Protein AF-A0A125RBA4-F1 (afdb_monomer_lite)

Secondary structure (DSSP, 8-state):
----------------TT---PBPPP-EEEE--B-TTPPEEEEEE--TT--SEEEEEETTEEEEEE-BTTEEEEEE--PPSEEEEEEEEE--BTTB--EEEEEEEEE--

Structure (mmCIF, N/CA/C/O backbone):
data_AF-A0A125RBA4-F1
#
_entry.id   AF-A0A125RBA4-F1
#
loop_
_atom_site.group_PDB
_atom_site.id
_atom_site.type_symbol
_atom_site.label_atom_id
_atom_site.label_alt_id
_atom_site.label_comp_id
_atom_site.label_asym_id
_atom_site.label_entity_id
_atom_site.label_seq_id
_atom_site.pdbx_PDB_ins_code
_atom_site.Cartn_x
_atom_site.Cartn_y
_atom_site.Cartn_z
_atom_site.occupancy
_atom_site.B_iso_or_equiv
_atom_site.auth_seq_id
_atom_site.auth_comp_id
_atom_site.auth_asym_id
_atom_site.auth_atom_id
_atom_site.pdbx_PDB_model_num
ATOM 1 N N . MET A 1 1 ? 14.627 -19.150 2.307 1.00 36.16 1 MET A N 1
ATOM 2 C CA . MET A 1 1 ? 14.327 -18.6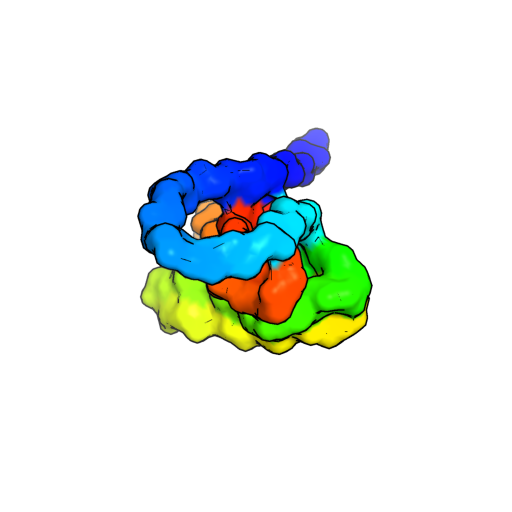32 3.660 1.00 36.16 1 MET A CA 1
ATOM 3 C C . MET A 1 1 ? 13.526 -17.347 3.479 1.00 36.16 1 MET A C 1
ATOM 5 O O . MET A 1 1 ? 14.128 -16.312 3.242 1.00 36.16 1 MET A O 1
ATOM 9 N N . SER A 1 2 ? 12.189 -17.419 3.446 1.00 31.20 2 SER A N 1
ATOM 10 C CA . SER A 1 2 ? 11.340 -16.231 3.241 1.00 31.20 2 SER A CA 1
ATOM 11 C C . SER A 1 2 ? 11.212 -15.489 4.569 1.00 31.20 2 SER A C 1
ATOM 13 O O . SER A 1 2 ? 10.484 -15.917 5.462 1.00 31.20 2 SER A O 1
ATOM 15 N N . SER A 1 3 ? 12.015 -14.441 4.743 1.00 30.73 3 SER A N 1
ATOM 16 C CA . SER A 1 3 ? 11.950 -13.579 5.920 1.00 30.73 3 SER A CA 1
ATOM 17 C C . SER A 1 3 ? 10.885 -12.516 5.663 1.00 30.73 3 SER A C 1
ATOM 19 O O . SER A 1 3 ? 11.168 -11.465 5.095 1.00 30.73 3 SER A O 1
ATOM 21 N N . THR A 1 4 ? 9.630 -12.805 6.014 1.00 37.97 4 THR A N 1
ATOM 22 C CA . THR A 1 4 ? 8.573 -11.787 6.017 1.00 37.97 4 THR A CA 1
ATOM 23 C C . THR A 1 4 ? 8.856 -10.820 7.164 1.00 37.97 4 THR A C 1
ATOM 25 O O . THR A 1 4 ? 8.523 -11.089 8.319 1.00 37.97 4 THR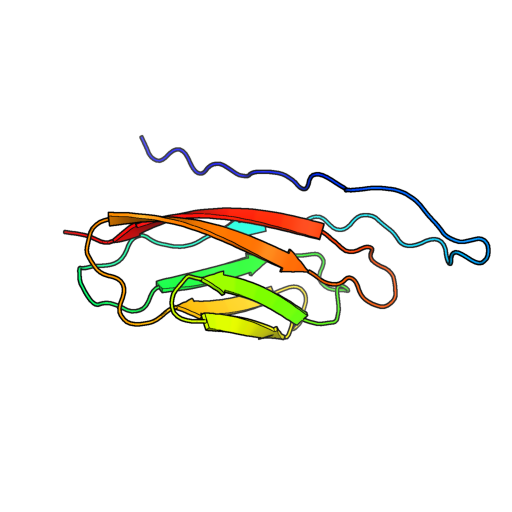 A O 1
ATOM 28 N N . ALA A 1 5 ? 9.506 -9.701 6.856 1.00 35.59 5 ALA A N 1
ATOM 29 C CA . ALA A 1 5 ? 9.715 -8.623 7.807 1.00 35.59 5 ALA A CA 1
ATOM 30 C C . ALA A 1 5 ? 8.362 -7.967 8.129 1.00 35.59 5 ALA A C 1
ATOM 32 O O . ALA A 1 5 ? 7.852 -7.142 7.380 1.00 35.59 5 ALA A O 1
ATOM 33 N N . VAL A 1 6 ? 7.752 -8.352 9.252 1.00 37.81 6 VAL A N 1
ATOM 34 C CA . VAL A 1 6 ? 6.606 -7.633 9.823 1.00 37.81 6 VAL A CA 1
ATOM 35 C C . VAL A 1 6 ? 7.163 -6.436 10.590 1.00 37.81 6 VAL A C 1
ATOM 37 O O . VAL A 1 6 ? 7.483 -6.540 11.774 1.00 37.81 6 VAL A O 1
ATOM 40 N N . MET A 1 7 ? 7.330 -5.296 9.917 1.00 41.41 7 MET A N 1
ATOM 41 C CA . MET A 1 7 ? 7.742 -4.062 10.585 1.00 41.41 7 MET A CA 1
ATOM 42 C C . MET A 1 7 ? 6.520 -3.438 11.282 1.00 41.41 7 MET A C 1
ATOM 44 O O . MET A 1 7 ? 5.620 -2.880 10.650 1.00 41.41 7 MET A O 1
ATOM 48 N N . ILE A 1 8 ? 6.455 -3.591 12.609 1.00 48.91 8 ILE A N 1
ATOM 49 C CA . ILE A 1 8 ? 5.352 -3.092 13.439 1.00 48.91 8 ILE A CA 1
ATOM 50 C C . ILE A 1 8 ? 5.557 -1.597 13.720 1.00 48.91 8 ILE A C 1
ATOM 52 O O . ILE A 1 8 ? 6.385 -1.231 14.546 1.00 48.91 8 ILE A O 1
ATOM 56 N N . CYS A 1 9 ? 4.742 -0.765 13.067 1.00 45.19 9 CYS A N 1
ATOM 57 C CA . CYS A 1 9 ? 4.307 0.591 13.439 1.00 45.19 9 CYS A CA 1
ATOM 58 C C . CYS A 1 9 ? 5.222 1.385 14.402 1.00 45.19 9 CYS A C 1
ATOM 60 O O . CYS A 1 9 ? 5.089 1.256 15.628 1.00 45.19 9 CYS A O 1
ATOM 62 N N . THR A 1 10 ? 6.027 2.311 13.873 1.00 43.06 10 THR A N 1
ATOM 63 C CA . THR A 1 10 ? 6.617 3.424 14.638 1.00 43.06 10 THR A CA 1
ATOM 64 C C . THR A 1 10 ? 5.708 4.660 14.570 1.00 43.06 10 THR A C 1
ATOM 66 O O . THR A 1 10 ? 5.127 4.984 13.539 1.00 43.06 10 THR A O 1
ATOM 69 N N . ASN A 1 11 ? 5.519 5.319 15.715 1.00 48.34 11 ASN A N 1
ATOM 70 C CA . ASN A 1 11 ? 4.644 6.480 15.901 1.00 48.34 11 ASN A CA 1
ATOM 71 C C . ASN A 1 11 ? 5.504 7.754 15.947 1.00 48.34 11 ASN A C 1
ATOM 73 O O . ASN A 1 11 ? 6.380 7.844 16.806 1.00 48.34 11 ASN A O 1
ATOM 77 N N . GLN A 1 12 ? 5.246 8.733 15.080 1.00 40.84 12 GLN A N 1
ATOM 78 C CA . GLN A 1 12 ? 5.819 10.082 15.183 1.00 40.84 12 GLN A CA 1
ATOM 79 C C . GLN A 1 12 ? 4.872 10.931 16.068 1.00 40.84 12 GLN A C 1
ATOM 81 O O . GLN A 1 12 ? 3.716 11.145 15.706 1.00 40.84 12 GLN A O 1
ATOM 86 N N . GLY A 1 13 ? 5.309 11.330 17.275 1.00 44.59 13 GLY A N 1
ATOM 87 C CA . GLY A 1 13 ? 4.541 12.177 18.224 1.00 44.59 13 GLY A CA 1
ATOM 88 C C . GLY A 1 13 ? 4.444 13.650 17.770 1.00 44.59 13 GLY A C 1
ATOM 89 O O . GLY A 1 13 ? 5.029 13.995 16.756 1.00 44.59 13 GLY A O 1
ATOM 90 N N . GLN A 1 14 ? 3.758 14.614 18.405 1.00 42.03 14 GLN A N 1
ATOM 91 C CA . GLN A 1 14 ? 3.044 14.788 19.684 1.00 42.03 14 GLN A CA 1
ATOM 92 C C . GLN A 1 14 ? 1.899 15.824 19.486 1.00 42.03 14 GLN A C 1
ATOM 94 O O . GLN A 1 14 ? 1.808 16.466 18.446 1.00 42.03 14 GLN A O 1
ATOM 99 N N . GLY A 1 15 ? 0.985 15.938 20.461 1.00 38.47 15 GLY A N 1
ATOM 100 C CA . GLY A 1 15 ? -0.380 16.457 20.285 1.00 38.47 15 GLY A CA 1
ATOM 101 C C . GLY A 1 15 ? -0.654 17.965 20.399 1.00 38.47 15 GLY A C 1
ATOM 102 O O . GLY A 1 15 ? 0.192 18.774 20.761 1.00 38.47 15 GLY A O 1
ATOM 103 N N . LEU A 1 16 ? -1.928 18.289 20.142 1.00 47.47 16 LEU A N 1
ATOM 104 C CA . LEU A 1 16 ? -2.585 19.580 20.374 1.00 47.47 16 LEU A CA 1
ATOM 105 C C . LEU A 1 16 ? -3.702 19.424 21.432 1.00 47.47 16 LEU A C 1
ATOM 107 O O . LEU A 1 16 ? -4.297 18.338 21.554 1.00 47.47 16 LEU A O 1
ATOM 111 N N . PRO A 1 17 ? -4.001 20.475 22.218 1.00 51.69 17 PRO A N 1
ATOM 112 C CA . PRO A 1 17 ? -4.702 20.352 23.492 1.00 51.69 17 PRO A CA 1
ATOM 113 C C . PRO A 1 17 ? -6.230 20.307 23.331 1.00 51.69 17 PRO A C 1
ATOM 115 O O . PRO A 1 17 ? -6.905 21.195 23.807 1.00 51.69 17 PRO A O 1
ATOM 118 N N . HIS A 1 18 ? -6.775 19.277 22.673 1.00 47.66 18 HIS A N 1
ATOM 119 C CA . HIS A 1 18 ? -8.185 18.829 22.788 1.00 47.66 18 HIS A CA 1
ATOM 120 C C . HIS A 1 18 ? -8.340 17.324 22.450 1.00 47.66 18 HIS A C 1
ATOM 122 O O . HIS A 1 18 ? -9.407 16.853 22.065 1.00 47.66 18 HIS A O 1
ATOM 128 N N . SER A 1 19 ? -7.250 16.552 22.523 1.00 54.41 19 SER A N 1
ATOM 129 C CA . SER A 1 19 ? -7.127 15.251 21.853 1.00 54.41 19 SER A CA 1
ATOM 130 C C . SER A 1 19 ? -8.092 14.182 22.388 1.00 54.41 19 SER A C 1
ATOM 132 O O . SER A 1 19 ? -7.908 13.643 23.479 1.00 54.41 19 SER A O 1
ATOM 134 N N . VAL A 1 20 ? -9.075 13.804 21.569 1.00 59.22 20 VAL A N 1
ATOM 135 C CA . VAL A 1 20 ? -9.843 12.558 21.718 1.00 59.22 20 VAL A CA 1
ATOM 136 C C . VAL A 1 20 ? -8.861 11.394 21.912 1.00 59.22 20 VAL A C 1
ATOM 138 O O . VAL A 1 20 ? -7.898 11.255 21.151 1.00 59.22 20 VAL A O 1
ATOM 141 N N . LYS A 1 21 ? -9.075 10.550 22.933 1.00 69.69 21 LYS A N 1
ATOM 142 C CA . LYS A 1 21 ? -8.256 9.350 23.164 1.00 69.69 21 LYS A CA 1
ATOM 143 C C . LYS A 1 21 ? -8.457 8.372 22.003 1.00 69.69 21 LYS A C 1
ATOM 145 O O . LYS A 1 21 ? -9.420 7.615 21.989 1.00 69.69 21 LYS A O 1
ATOM 150 N N . LYS A 1 22 ? -7.548 8.403 21.029 1.00 73.75 22 LYS A N 1
ATOM 151 C CA . LYS A 1 22 ? -7.480 7.426 19.937 1.00 73.75 22 LYS A CA 1
ATOM 152 C C . LYS A 1 22 ? -6.546 6.271 20.298 1.00 73.75 22 LYS A C 1
ATOM 154 O O . LYS A 1 22 ? -5.488 6.487 20.895 1.00 73.75 22 LYS A O 1
ATOM 159 N N . TYR A 1 23 ? -6.928 5.062 19.913 1.00 80.38 23 TYR A N 1
ATOM 160 C CA . TYR A 1 23 ? -6.188 3.827 20.136 1.00 80.38 23 TYR A CA 1
ATOM 161 C C . TYR A 1 23 ? -5.078 3.638 19.096 1.00 80.38 23 TYR A C 1
ATOM 163 O O . TYR A 1 23 ? -5.141 4.164 17.981 1.00 80.38 23 TYR A O 1
ATOM 171 N N . LYS A 1 24 ? -4.048 2.869 19.466 1.00 77.00 24 LYS A N 1
ATOM 172 C CA . LYS A 1 24 ? -3.073 2.343 18.506 1.00 77.00 24 LYS A CA 1
ATOM 173 C C . LYS A 1 24 ? -3.748 1.217 17.724 1.00 77.00 24 LYS A C 1
ATOM 175 O O . LYS A 1 24 ? -4.349 0.339 18.336 1.00 77.00 24 LYS A O 1
ATOM 180 N N . VAL A 1 25 ? -3.633 1.242 16.403 1.00 82.44 25 VAL A N 1
ATOM 181 C CA . VAL A 1 25 ? -4.056 0.133 15.543 1.00 82.44 25 VAL A CA 1
ATOM 182 C C . VAL A 1 25 ? -2.852 -0.750 15.220 1.00 82.44 25 VAL A C 1
ATOM 184 O O . VAL A 1 25 ? -1.724 -0.260 15.126 1.00 82.44 25 VAL A O 1
ATOM 187 N N . ALA A 1 26 ? -3.078 -2.055 15.101 1.00 83.12 26 ALA A N 1
ATOM 188 C CA . ALA A 1 26 ? -2.103 -2.957 14.507 1.00 83.12 26 ALA A CA 1
ATOM 189 C C . ALA A 1 26 ? -2.350 -2.979 12.999 1.00 83.12 26 ALA A C 1
ATOM 191 O O . ALA A 1 26 ? -3.456 -3.285 12.563 1.00 83.12 26 ALA A O 1
ATOM 192 N N . MET A 1 27 ? -1.331 -2.630 12.224 1.00 85.00 27 MET A N 1
ATOM 193 C CA . MET A 1 27 ? -1.359 -2.658 10.768 1.00 85.00 27 MET A CA 1
ATOM 194 C C . MET A 1 27 ? -0.306 -3.646 10.287 1.00 85.00 27 MET A C 1
ATOM 196 O O . MET 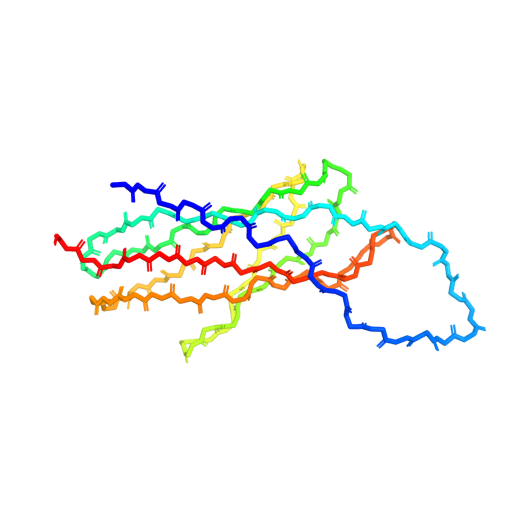A 1 27 ? 0.836 -3.605 10.750 1.00 85.00 27 MET A O 1
ATOM 200 N N . LYS A 1 28 ? -0.697 -4.533 9.375 1.00 88.81 28 LYS A N 1
ATOM 201 C CA . LYS A 1 28 ? 0.195 -5.487 8.725 1.00 88.81 28 LYS A CA 1
ATOM 202 C C . LYS A 1 28 ? 0.037 -5.358 7.219 1.00 88.81 28 LYS A C 1
ATOM 204 O O . LYS A 1 28 ? -1.011 -5.711 6.688 1.00 88.81 28 LYS A O 1
ATOM 209 N N . ALA A 1 29 ? 1.079 -4.890 6.548 1.00 88.81 29 ALA A N 1
ATOM 210 C CA . ALA A 1 29 ? 1.157 -4.907 5.097 1.00 88.81 29 ALA A CA 1
ATOM 211 C C . ALA A 1 29 ? 1.915 -6.151 4.614 1.00 88.81 29 ALA A C 1
ATOM 213 O O . ALA A 1 29 ? 2.903 -6.572 5.217 1.00 88.81 29 ALA A O 1
ATOM 214 N N . THR A 1 30 ? 1.430 -6.757 3.538 1.00 89.12 30 THR A N 1
ATOM 215 C CA . THR A 1 30 ? 2.031 -7.922 2.885 1.00 89.12 30 THR A CA 1
ATOM 216 C C . THR A 1 30 ? 1.865 -7.795 1.383 1.00 89.12 30 THR A C 1
ATOM 218 O O . THR A 1 30 ? 0.803 -7.389 0.925 1.00 89.12 30 THR A O 1
ATOM 221 N N . ALA A 1 31 ? 2.880 -8.183 0.629 1.00 90.00 31 ALA A N 1
ATOM 222 C CA . ALA A 1 31 ? 2.827 -8.269 -0.822 1.00 90.00 31 ALA A CA 1
ATOM 223 C C . ALA A 1 31 ? 3.481 -9.580 -1.257 1.00 90.00 31 ALA A C 1
ATOM 225 O O . ALA A 1 31 ? 4.388 -10.076 -0.580 1.00 90.00 31 ALA A O 1
ATOM 226 N N . ALA A 1 32 ? 2.990 -10.149 -2.352 1.00 87.81 32 ALA A N 1
ATOM 227 C CA . ALA A 1 32 ? 3.632 -11.284 -2.998 1.00 87.81 32 ALA A CA 1
ATOM 228 C C . ALA A 1 32 ? 4.709 -10.789 -3.970 1.00 87.81 32 ALA A C 1
ATOM 230 O O . ALA A 1 32 ? 4.609 -9.683 -4.500 1.00 87.81 32 ALA A O 1
ATOM 231 N N . SER A 1 33 ? 5.727 -11.616 -4.200 1.00 85.62 33 SER A N 1
ATOM 232 C CA . SER A 1 33 ? 6.617 -11.444 -5.346 1.00 85.62 33 SER A CA 1
ATOM 233 C C . SER A 1 33 ? 5.867 -11.792 -6.628 1.00 85.62 33 SER A C 1
ATOM 235 O O . SER A 1 33 ? 5.118 -12.773 -6.641 1.00 85.62 33 SER A O 1
ATOM 237 N N . VAL A 1 34 ? 6.079 -11.009 -7.678 1.00 87.94 34 VAL A N 1
ATOM 238 C CA . VAL A 1 34 ? 5.425 -11.178 -8.984 1.00 87.94 34 VAL A CA 1
ATOM 239 C C . VAL A 1 34 ? 6.467 -11.200 -10.098 1.00 87.94 34 VAL A C 1
ATOM 241 O O . VAL A 1 34 ? 7.609 -10.781 -9.878 1.00 87.94 34 VAL A O 1
ATOM 244 N N . GLY A 1 35 ? 6.073 -11.683 -11.276 1.00 87.19 35 GLY A N 1
ATOM 245 C CA . GLY A 1 35 ? 6.941 -11.688 -12.451 1.00 87.19 35 GLY A CA 1
ATOM 246 C C . GLY A 1 35 ? 7.215 -10.280 -12.986 1.00 87.19 35 GLY A C 1
ATOM 247 O O . GLY A 1 35 ? 6.513 -9.317 -12.666 1.00 87.19 35 GLY A O 1
ATOM 248 N N . SER A 1 36 ? 8.244 -10.161 -13.824 1.00 85.88 36 SER A N 1
ATOM 249 C CA . SER A 1 36 ? 8.605 -8.894 -14.470 1.00 85.88 36 SER A CA 1
ATOM 250 C C . SER A 1 36 ? 7.407 -8.273 -15.213 1.00 85.88 36 SER A C 1
ATOM 252 O O . SER A 1 36 ? 6.762 -8.922 -16.038 1.00 85.88 36 SER A O 1
ATOM 254 N N . GLY A 1 37 ? 7.081 -7.011 -14.917 1.00 84.75 37 GLY A N 1
ATOM 255 C CA . GLY A 1 37 ? 5.969 -6.302 -15.561 1.00 84.75 37 GLY A CA 1
ATOM 256 C C . GLY A 1 37 ? 4.564 -6.682 -15.078 1.00 84.75 37 GLY A C 1
ATOM 257 O O . GLY A 1 37 ? 3.593 -6.162 -15.631 1.00 84.75 37 GLY A O 1
ATOM 258 N N . GLU A 1 38 ? 4.433 -7.539 -14.063 1.00 88.12 38 GLU A N 1
ATOM 259 C CA . GLU A 1 38 ? 3.145 -7.830 -13.430 1.00 88.12 38 GLU A CA 1
ATOM 260 C C . GLU A 1 38 ? 2.755 -6.779 -12.378 1.00 88.12 38 GLU A C 1
ATOM 262 O O . GLU A 1 38 ? 3.582 -6.046 -11.825 1.00 88.12 38 GLU A O 1
ATOM 267 N N . ASP A 1 39 ? 1.456 -6.717 -12.087 1.00 89.94 39 ASP A N 1
ATOM 268 C CA . ASP A 1 39 ? 0.909 -5.829 -11.070 1.00 89.94 39 ASP A CA 1
ATOM 269 C C . ASP A 1 39 ? 1.073 -6.439 -9.673 1.00 89.94 39 ASP A C 1
ATOM 271 O O . ASP A 1 39 ? 0.682 -7.580 -9.415 1.00 89.94 39 ASP A O 1
ATOM 275 N N . VAL A 1 40 ? 1.582 -5.651 -8.726 1.00 90.25 40 VAL A N 1
ATOM 276 C CA . VAL A 1 40 ? 1.748 -6.101 -7.340 1.00 90.25 40 VAL A CA 1
ATOM 277 C C . VAL A 1 40 ? 0.541 -5.719 -6.502 1.00 90.25 40 VAL A C 1
ATOM 279 O O . VAL A 1 40 ? 0.246 -4.540 -6.300 1.00 90.25 40 VAL A O 1
ATOM 282 N N . GLY A 1 41 ? -0.123 -6.730 -5.945 1.00 91.12 41 GLY A N 1
ATOM 283 C CA . GLY A 1 41 ? -1.153 -6.560 -4.926 1.00 91.12 41 GLY A CA 1
ATOM 284 C C . GLY A 1 41 ? -0.553 -6.452 -3.523 1.00 91.12 41 GLY A C 1
ATOM 285 O O . GLY A 1 41 ? -0.097 -7.444 -2.951 1.00 91.12 41 GLY A O 1
ATOM 286 N N . VAL A 1 42 ? -0.601 -5.259 -2.932 1.00 91.94 42 VAL A N 1
ATOM 287 C CA . VAL A 1 42 ? -0.284 -5.028 -1.521 1.00 91.94 42 VAL A CA 1
ATOM 288 C C . VAL A 1 42 ? -1.554 -5.195 -0.694 1.00 91.94 42 VAL A C 1
ATOM 290 O O . VAL A 1 42 ? -2.480 -4.388 -0.757 1.00 91.94 42 VAL A O 1
ATOM 293 N N . ASN A 1 43 ? -1.588 -6.246 0.115 1.00 93.12 43 ASN A N 1
ATOM 294 C CA . ASN A 1 43 ? -2.667 -6.527 1.047 1.00 93.12 43 ASN A CA 1
ATOM 295 C C . ASN A 1 43 ? -2.334 -5.982 2.438 1.00 93.12 43 ASN A C 1
ATOM 297 O O . ASN A 1 43 ? -1.301 -6.316 3.025 1.00 93.12 43 ASN A O 1
ATOM 301 N N . VAL A 1 44 ? -3.235 -5.173 2.980 1.00 92.06 44 VAL A N 1
ATOM 302 C CA . VAL A 1 44 ? -3.098 -4.513 4.272 1.00 92.06 44 VAL A CA 1
ATOM 303 C C . VAL A 1 44 ? -4.202 -5.009 5.192 1.00 92.06 44 VAL A C 1
ATOM 305 O O . VAL A 1 44 ? -5.383 -4.851 4.900 1.00 92.06 44 VAL A O 1
ATOM 308 N N . VAL A 1 45 ? -3.813 -5.595 6.320 1.00 91.56 45 VAL A N 1
ATOM 309 C CA . VAL A 1 45 ? -4.732 -6.115 7.337 1.00 91.56 45 VAL A CA 1
ATOM 310 C C . VAL A 1 45 ? -4.596 -5.299 8.614 1.00 91.56 45 VAL A C 1
ATOM 312 O O . VAL A 1 45 ? -3.493 -5.055 9.112 1.00 91.56 45 VAL A O 1
ATOM 315 N N . MET A 1 46 ? -5.738 -4.882 9.143 1.00 88.38 46 MET A N 1
ATOM 316 C CA . MET A 1 46 ? -5.906 -4.054 10.330 1.00 88.38 46 MET A CA 1
ATOM 317 C C . MET A 1 46 ? -7.036 -4.616 11.205 1.00 88.38 46 MET A C 1
ATOM 319 O O . MET A 1 46 ? -7.625 -5.658 10.914 1.00 88.38 46 MET A O 1
ATOM 323 N N . SER A 1 47 ? -7.350 -3.937 12.310 1.00 87.56 47 SER A N 1
ATOM 324 C CA . SER A 1 47 ? -8.542 -4.258 13.102 1.00 87.56 47 SER A CA 1
ATOM 325 C C . SER A 1 47 ? -9.816 -4.092 12.264 1.00 87.56 47 SER A C 1
ATOM 327 O O . SER A 1 47 ? -9.950 -3.105 11.548 1.00 87.56 47 SER A O 1
ATOM 329 N N . LYS A 1 48 ? -10.791 -4.999 12.413 1.00 86.94 48 LYS A N 1
ATOM 330 C CA . LYS A 1 48 ? -12.064 -4.984 11.657 1.00 86.94 48 LYS A CA 1
ATOM 331 C C . LYS A 1 48 ? -12.889 -3.700 11.793 1.00 86.94 48 LYS A C 1
ATOM 333 O O . LYS A 1 48 ? -13.749 -3.420 10.975 1.00 86.94 48 LYS A O 1
ATOM 338 N N . ASP A 1 49 ? -12.688 -2.963 12.881 1.00 86.06 49 ASP A N 1
ATOM 339 C CA . ASP A 1 49 ? -13.364 -1.701 13.177 1.00 86.06 49 ASP A CA 1
ATOM 340 C C . ASP A 1 49 ? -12.529 -0.473 12.778 1.00 86.06 49 ASP A C 1
ATOM 342 O O . ASP A 1 49 ? -12.909 0.658 13.088 1.00 86.06 49 ASP A O 1
ATOM 346 N N . ALA A 1 50 ? -11.379 -0.681 12.127 1.00 85.88 50 ALA A N 1
ATOM 347 C CA . ALA A 1 50 ? -10.621 0.389 11.504 1.00 85.88 50 ALA A CA 1
ATOM 348 C C . ALA A 1 50 ? -11.363 0.878 10.257 1.00 85.88 50 ALA A C 1
ATOM 350 O O . ALA A 1 50 ? -11.784 0.095 9.413 1.00 85.88 50 ALA A O 1
ATOM 351 N N . THR A 1 51 ? -11.504 2.194 10.156 1.00 88.06 51 THR A N 1
ATOM 352 C CA . THR A 1 51 ? -12.163 2.882 9.042 1.00 88.06 51 THR A CA 1
ATOM 353 C C . THR A 1 51 ? -11.213 3.904 8.437 1.00 88.06 51 THR A C 1
ATOM 355 O O . THR A 1 51 ? -10.334 4.420 9.136 1.00 88.06 51 THR A O 1
ATOM 358 N N . GLY A 1 52 ? -11.448 4.286 7.187 1.00 89.00 52 GLY A N 1
ATOM 359 C CA . GLY A 1 52 ? -10.663 5.291 6.476 1.00 89.00 52 GLY A CA 1
ATOM 360 C C . GLY A 1 52 ? -9.908 4.670 5.312 1.00 89.00 52 GLY A C 1
ATOM 361 O O . GLY A 1 52 ? -10.342 3.667 4.753 1.00 89.00 52 GLY A O 1
ATOM 362 N N . ASN A 1 53 ? -8.782 5.272 4.949 1.00 91.06 53 ASN A N 1
ATOM 363 C CA . ASN A 1 53 ? -7.989 4.866 3.800 1.00 91.06 53 ASN A CA 1
ATOM 364 C C . ASN A 1 53 ? -6.531 4.616 4.179 1.00 91.06 53 ASN A C 1
ATOM 366 O O . ASN A 1 53 ? -5.985 5.210 5.112 1.00 91.06 53 ASN A O 1
ATOM 370 N N . VAL A 1 54 ? -5.913 3.714 3.430 1.00 92.31 54 VAL A N 1
ATOM 371 C CA . VAL A 1 54 ? -4.467 3.518 3.411 1.00 92.31 54 VAL A CA 1
ATOM 372 C C . VAL A 1 54 ? -3.920 4.002 2.081 1.00 92.31 54 VAL A C 1
ATOM 374 O O . VAL A 1 54 ? -4.603 3.938 1.059 1.00 92.31 54 VAL A O 1
ATOM 377 N N . SER A 1 55 ? -2.691 4.493 2.092 1.00 93.06 55 SER A N 1
ATOM 378 C CA . SER A 1 55 ? -2.020 5.003 0.905 1.00 93.06 55 SER A CA 1
ATOM 379 C C . SER A 1 55 ? -0.572 4.552 0.852 1.00 93.06 55 SER A C 1
ATOM 381 O O . SER A 1 55 ? 0.105 4.517 1.877 1.00 93.06 55 SER A O 1
ATOM 383 N N . ILE A 1 56 ? -0.092 4.268 -0.349 1.00 91.75 56 ILE A N 1
ATOM 384 C CA . ILE A 1 56 ? 1.304 3.990 -0.657 1.00 91.75 56 ILE A CA 1
ATOM 385 C C . ILE A 1 56 ? 1.794 5.087 -1.588 1.00 91.75 56 ILE A C 1
ATOM 387 O O . ILE A 1 56 ? 1.160 5.373 -2.604 1.00 91.75 56 ILE A O 1
ATOM 391 N N . THR A 1 57 ? 2.927 5.687 -1.244 1.00 88.31 57 THR A N 1
ATOM 392 C CA . THR A 1 57 ? 3.628 6.618 -2.127 1.00 88.31 57 THR A CA 1
ATOM 393 C C . THR A 1 57 ? 4.747 5.859 -2.821 1.00 88.31 57 THR A C 1
ATOM 395 O O . THR A 1 57 ? 5.682 5.405 -2.164 1.00 88.31 57 THR A O 1
ATOM 398 N N . ALA A 1 58 ? 4.637 5.720 -4.136 1.00 85.69 58 ALA A N 1
ATOM 399 C CA . ALA A 1 58 ? 5.671 5.183 -5.006 1.00 85.69 58 ALA A CA 1
ATOM 400 C C . ALA A 1 58 ? 6.186 6.281 -5.948 1.00 85.69 58 ALA A C 1
ATOM 402 O O . ALA A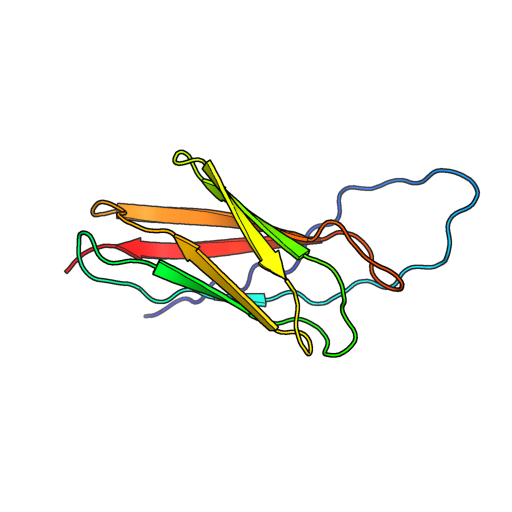 1 58 ? 5.546 7.322 -6.104 1.00 85.69 58 ALA A O 1
ATOM 403 N N . ASP A 1 59 ? 7.308 6.040 -6.627 1.00 81.19 59 ASP A N 1
ATOM 404 C CA . ASP A 1 59 ? 7.826 6.965 -7.646 1.00 81.19 59 ASP A CA 1
ATOM 405 C C . ASP A 1 59 ? 6.828 7.200 -8.794 1.00 81.19 59 ASP A C 1
ATOM 407 O O . ASP A 1 59 ? 6.785 8.284 -9.373 1.00 81.19 59 ASP A O 1
ATOM 411 N N . SER A 1 60 ? 5.980 6.209 -9.096 1.00 83.62 60 SER A N 1
ATOM 412 C CA . SER A 1 60 ? 4.932 6.297 -10.121 1.00 83.62 60 SER A CA 1
ATOM 413 C C . SER A 1 60 ? 3.690 7.080 -9.679 1.00 83.62 60 SER A C 1
ATOM 415 O O . SER A 1 60 ? 2.836 7.386 -10.512 1.00 83.62 60 SER A O 1
ATOM 417 N N . GLY A 1 61 ? 3.574 7.422 -8.392 1.00 88.56 61 GLY A N 1
ATOM 418 C CA . GLY A 1 61 ? 2.445 8.168 -7.846 1.00 88.56 61 GLY A CA 1
ATOM 419 C C . GLY A 1 61 ? 1.965 7.658 -6.489 1.00 88.56 61 GLY A C 1
ATOM 420 O O . GLY A 1 61 ? 2.596 6.834 -5.828 1.00 88.56 61 GLY A O 1
ATOM 421 N N . VAL A 1 62 ? 0.817 8.182 -6.060 1.00 92.25 62 VAL A N 1
ATOM 422 C CA . VAL A 1 62 ? 0.176 7.800 -4.796 1.00 92.25 62 VAL A CA 1
ATOM 423 C C . VAL A 1 62 ? -0.999 6.875 -5.085 1.00 92.25 62 VAL A C 1
ATOM 425 O O . VAL A 1 62 ? -1.959 7.271 -5.744 1.00 92.25 62 VAL A O 1
ATOM 428 N N . PHE A 1 63 ? -0.947 5.664 -4.540 1.00 93.06 63 PHE A N 1
ATOM 429 C CA . PHE A 1 63 ? -2.017 4.676 -4.632 1.00 93.06 63 PHE A CA 1
ATOM 430 C C . PHE A 1 63 ? -2.746 4.609 -3.299 1.00 93.06 63 PHE A C 1
ATOM 432 O O . PHE A 1 63 ? -2.107 4.483 -2.257 1.00 93.06 63 PHE A O 1
ATOM 439 N N . SER A 1 64 ? -4.074 4.695 -3.301 1.00 93.06 64 SER A N 1
ATOM 440 C CA . SER A 1 64 ? -4.864 4.606 -2.071 1.00 93.06 64 SER A CA 1
ATOM 441 C C . SER A 1 64 ? -5.993 3.593 -2.189 1.00 93.06 64 SER A C 1
ATOM 443 O O . SER A 1 64 ? -6.521 3.364 -3.275 1.00 93.06 64 SER A O 1
ATOM 445 N N . ALA A 1 65 ? -6.335 2.979 -1.060 1.00 94.31 65 ALA A N 1
ATOM 446 C CA . ALA A 1 65 ? -7.425 2.023 -0.942 1.00 94.31 65 ALA A CA 1
ATOM 447 C C . ALA A 1 65 ? -8.229 2.279 0.334 1.00 94.31 65 ALA A C 1
ATOM 449 O O . ALA A 1 65 ? -7.682 2.655 1.376 1.00 94.31 65 ALA A O 1
ATOM 450 N N . GLU A 1 66 ? -9.538 2.070 0.241 1.00 93.62 66 GLU A N 1
ATOM 451 C CA . GLU A 1 66 ? -10.436 2.106 1.389 1.00 93.62 66 GLU A CA 1
ATOM 452 C C . GLU A 1 66 ? -10.264 0.847 2.248 1.00 93.62 66 GLU A C 1
ATOM 454 O O . GLU A 1 66 ? -10.021 -0.247 1.739 1.00 93.62 66 GLU A O 1
ATOM 459 N N . ILE A 1 67 ? -10.386 1.016 3.565 1.00 91.81 67 ILE A N 1
ATOM 460 C CA . ILE A 1 67 ? -10.396 -0.088 4.520 1.00 91.81 67 ILE A CA 1
ATOM 461 C C . ILE A 1 67 ? -11.835 -0.581 4.670 1.00 91.81 67 ILE A C 1
ATOM 463 O O . ILE A 1 67 ? -12.678 0.120 5.232 1.00 91.81 67 ILE A O 1
ATOM 467 N N . ILE A 1 68 ? -12.090 -1.807 4.223 1.00 91.88 68 ILE A N 1
ATOM 468 C CA . ILE A 1 68 ? -13.382 -2.488 4.326 1.00 91.88 68 ILE A CA 1
ATOM 469 C C . ILE A 1 68 ? -13.194 -3.698 5.242 1.00 91.88 68 ILE A C 1
ATOM 471 O O . ILE A 1 68 ? -12.341 -4.547 4.994 1.00 91.88 68 ILE A O 1
ATOM 475 N N . ASP A 1 69 ? -13.939 -3.744 6.350 1.00 90.88 69 ASP A N 1
ATOM 476 C CA . ASP A 1 69 ? -13.845 -4.799 7.375 1.00 90.88 69 ASP A CA 1
ATOM 477 C C . ASP A 1 69 ? -12.415 -5.054 7.901 1.00 90.88 69 ASP A C 1
ATOM 479 O O . ASP A 1 69 ? -12.034 -6.171 8.256 1.00 90.88 69 ASP A O 1
ATOM 483 N N . GLY A 1 70 ? -11.605 -3.993 7.986 1.00 89.19 70 GLY A N 1
ATOM 484 C CA . GLY A 1 70 ? -10.211 -4.064 8.434 1.00 89.19 70 GLY A CA 1
ATOM 485 C C . GLY A 1 70 ? -9.228 -4.553 7.372 1.00 89.19 70 GLY A C 1
ATOM 486 O O . GLY A 1 70 ? -8.077 -4.825 7.703 1.00 89.19 70 GLY A O 1
ATOM 487 N N . VAL A 1 71 ? -9.644 -4.658 6.111 1.00 91.81 71 VAL A N 1
ATOM 488 C CA . VAL A 1 71 ? -8.786 -5.069 4.998 1.00 91.81 71 VAL A CA 1
ATOM 489 C C . VAL A 1 71 ? -8.764 -3.980 3.933 1.00 91.81 71 VAL A C 1
ATOM 491 O O . VAL A 1 71 ? -9.790 -3.386 3.614 1.00 91.81 71 VAL A O 1
ATOM 494 N N . ALA A 1 72 ? -7.588 -3.719 3.375 1.00 93.38 72 ALA A N 1
ATOM 495 C CA . ALA A 1 72 ? -7.414 -2.859 2.214 1.00 93.38 72 ALA A CA 1
ATOM 496 C C . ALA A 1 72 ? -6.445 -3.511 1.225 1.00 93.38 72 ALA A C 1
ATOM 498 O O . ALA A 1 72 ? -5.457 -4.129 1.626 1.00 93.38 72 ALA A O 1
ATOM 499 N N . SER A 1 73 ? -6.719 -3.360 -0.069 1.00 93.75 73 SER A N 1
ATOM 500 C CA . SER A 1 73 ? -5.888 -3.903 -1.143 1.00 93.75 73 SER A CA 1
ATOM 501 C C . SER A 1 73 ? -5.490 -2.784 -2.092 1.00 93.75 73 SER A C 1
ATOM 503 O O . SER A 1 73 ? -6.351 -2.082 -2.619 1.00 93.75 73 SER A O 1
ATOM 505 N N . ILE A 1 74 ? -4.184 -2.593 -2.265 1.00 93.38 74 ILE A N 1
ATOM 506 C CA . ILE A 1 74 ? -3.606 -1.592 -3.159 1.00 93.38 74 ILE A CA 1
ATOM 507 C C . ILE A 1 74 ? -2.891 -2.324 -4.289 1.00 93.38 74 ILE A C 1
ATOM 509 O O . ILE A 1 74 ? -2.050 -3.179 -4.024 1.00 93.38 74 ILE A O 1
ATOM 513 N N . THR A 1 75 ? -3.179 -1.951 -5.531 1.00 92.56 75 THR A N 1
ATOM 514 C CA . THR A 1 75 ? -2.488 -2.480 -6.712 1.00 92.56 75 THR A CA 1
ATOM 515 C C . THR A 1 75 ? -1.473 -1.462 -7.214 1.00 92.56 75 THR A C 1
ATOM 517 O O . THR A 1 75 ? -1.837 -0.318 -7.489 1.00 92.56 75 THR A O 1
ATOM 520 N N . VAL A 1 76 ? -0.211 -1.877 -7.340 1.00 90.19 76 VAL A N 1
ATOM 521 C CA . VAL A 1 76 ? 0.871 -1.077 -7.930 1.00 90.19 76 VAL A CA 1
ATOM 522 C C . VAL A 1 76 ? 1.249 -1.701 -9.278 1.00 90.19 76 VAL A C 1
ATOM 524 O O . VAL A 1 76 ? 1.824 -2.791 -9.282 1.00 90.19 76 VAL A O 1
ATOM 527 N N . PRO A 1 77 ? 0.905 -1.061 -10.410 1.00 90.25 77 PRO A N 1
ATOM 528 C CA . PRO A 1 77 ? 1.103 -1.655 -11.723 1.00 90.25 77 PRO A CA 1
ATOM 529 C C . PRO A 1 77 ? 2.497 -1.408 -12.305 1.00 90.25 77 PRO A C 1
ATOM 531 O O . PRO A 1 77 ? 3.118 -0.376 -12.035 1.00 90.25 77 PRO A O 1
ATOM 534 N N . GLY A 1 78 ? 2.932 -2.322 -13.177 1.00 82.31 78 GLY A N 1
ATOM 535 C CA . GLY A 1 78 ? 4.046 -2.100 -14.105 1.00 82.31 78 GLY A CA 1
ATOM 536 C C . GLY A 1 78 ? 5.401 -1.841 -13.444 1.00 82.31 78 GLY A C 1
ATOM 537 O O . GLY A 1 78 ? 6.116 -0.919 -13.842 1.00 82.31 78 GLY A O 1
ATOM 538 N N . LEU A 1 79 ? 5.754 -2.633 -12.431 1.00 87.50 79 LEU A N 1
ATOM 539 C CA . LEU A 1 79 ? 7.074 -2.566 -11.808 1.00 87.50 79 LEU A CA 1
ATOM 540 C C . LEU A 1 79 ? 8.101 -3.359 -12.633 1.00 87.50 79 LEU A C 1
ATOM 542 O O . LEU A 1 79 ? 7.808 -4.429 -13.166 1.00 87.50 79 LEU A O 1
ATOM 546 N N . ALA A 1 80 ? 9.306 -2.803 -12.757 1.00 89.44 80 ALA A N 1
ATOM 547 C CA . ALA A 1 80 ? 10.440 -3.484 -13.377 1.00 89.44 80 ALA A CA 1
ATOM 548 C C . ALA A 1 80 ? 11.073 -4.474 -12.389 1.00 89.44 80 ALA A C 1
ATOM 550 O O . ALA A 1 80 ? 10.769 -4.440 -11.199 1.00 89.44 80 ALA A O 1
ATOM 551 N N . ASP A 1 81 ? 11.986 -5.321 -12.860 1.00 91.00 81 ASP A N 1
ATOM 552 C CA . ASP A 1 81 ? 12.694 -6.244 -11.973 1.00 91.00 81 ASP A CA 1
ATOM 553 C C . ASP A 1 81 ? 13.511 -5.500 -10.921 1.00 91.00 81 ASP A C 1
ATOM 555 O O . ASP A 1 81 ? 14.290 -4.588 -11.217 1.00 91.00 81 ASP A O 1
ATOM 559 N N . GLY A 1 82 ? 13.340 -5.907 -9.669 1.00 89.81 82 GLY A N 1
ATOM 560 C CA . GLY A 1 82 ? 13.988 -5.261 -8.545 1.00 89.81 82 GLY A CA 1
ATOM 561 C C . GLY A 1 82 ? 13.338 -5.561 -7.205 1.00 89.81 82 GLY A C 1
ATOM 562 O O . GLY A 1 82 ? 12.278 -6.174 -7.095 1.00 89.81 82 GLY A O 1
ATOM 563 N N . THR A 1 83 ? 14.000 -5.097 -6.150 1.00 90.44 83 THR A N 1
ATOM 564 C CA . THR A 1 83 ? 13.471 -5.149 -4.786 1.00 90.44 83 THR A CA 1
ATOM 565 C C . THR A 1 83 ? 12.859 -3.804 -4.444 1.00 90.44 83 THR A C 1
ATOM 567 O O . THR A 1 83 ? 13.556 -2.789 -4.445 1.00 90.44 83 THR A O 1
ATOM 570 N N . TYR A 1 84 ? 11.579 -3.809 -4.092 1.00 89.12 84 TYR A N 1
ATOM 571 C CA . TYR A 1 84 ? 10.838 -2.612 -3.723 1.00 89.12 84 TYR A CA 1
ATOM 572 C C . TYR A 1 84 ? 10.517 -2.621 -2.238 1.00 89.12 84 TYR A C 1
ATOM 574 O O . TYR A 1 84 ? 10.170 -3.653 -1.661 1.00 89.12 84 TYR A O 1
ATOM 582 N N . SER A 1 85 ? 10.623 -1.446 -1.625 1.00 90.31 85 SER A N 1
ATOM 583 C CA . SER A 1 85 ? 10.239 -1.202 -0.241 1.00 90.31 85 SER A CA 1
ATOM 584 C C . SER A 1 85 ? 9.322 0.009 -0.206 1.00 90.31 85 SER A C 1
ATOM 586 O O . SER A 1 85 ? 9.760 1.116 -0.507 1.00 90.31 85 SER A O 1
ATOM 588 N N . TYR A 1 86 ? 8.063 -0.204 0.162 1.00 89.31 86 TYR A N 1
ATOM 589 C CA . TYR A 1 86 ? 7.053 0.846 0.217 1.00 89.31 86 TYR A CA 1
ATOM 590 C C . TYR A 1 86 ? 6.546 1.065 1.637 1.00 89.31 86 TYR A C 1
ATOM 592 O O . TYR A 1 86 ? 6.333 0.117 2.398 1.00 89.31 86 TYR A O 1
ATOM 600 N N . ASP A 1 87 ? 6.294 2.331 1.960 1.00 90.38 87 ASP A N 1
ATOM 601 C CA . ASP A 1 87 ? 5.645 2.734 3.199 1.00 90.38 87 ASP A CA 1
ATOM 602 C C . ASP A 1 87 ? 4.138 2.846 2.978 1.00 90.38 87 ASP A C 1
ATOM 604 O O . ASP A 1 87 ? 3.642 3.722 2.265 1.00 90.38 87 ASP A O 1
ATOM 608 N N . VAL A 1 88 ? 3.396 1.955 3.626 1.00 90.19 88 VAL A N 1
ATOM 609 C CA . VAL A 1 88 ? 1.942 1.996 3.681 1.00 90.19 88 VAL A CA 1
ATOM 610 C C . VAL A 1 88 ? 1.529 2.896 4.837 1.00 90.19 88 VAL A C 1
ATOM 612 O O . VAL A 1 88 ? 1.758 2.585 6.007 1.00 90.19 88 VAL A O 1
ATOM 615 N N . GLN A 1 89 ? 0.906 4.019 4.510 1.00 90.25 89 GLN A N 1
ATOM 616 C CA . GLN A 1 89 ? 0.466 5.031 5.458 1.00 90.25 89 GLN A CA 1
ATOM 617 C C . GLN A 1 89 ? -1.036 4.920 5.697 1.00 90.25 89 GLN A C 1
ATOM 619 O O . GLN A 1 89 ? -1.827 4.843 4.764 1.00 90.25 89 GLN A O 1
ATOM 624 N N . TYR A 1 90 ? -1.431 4.966 6.959 1.00 89.44 90 TYR A N 1
ATOM 625 C CA . TYR A 1 90 ? -2.806 5.126 7.402 1.00 89.44 90 TYR A CA 1
ATOM 626 C C . TYR A 1 90 ? -2.939 6.497 8.061 1.00 89.44 90 T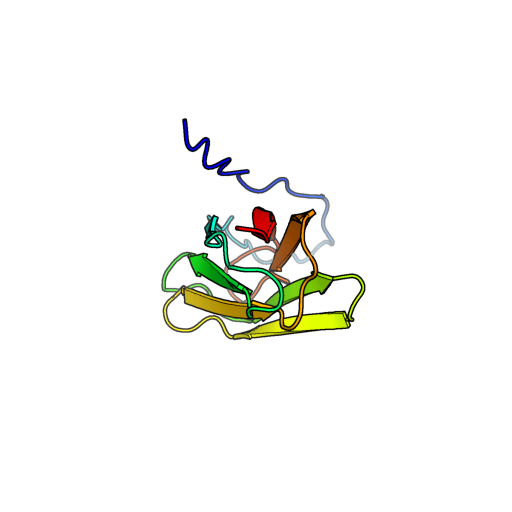YR A C 1
ATOM 628 O O . TYR A 1 90 ? -2.283 6.767 9.070 1.00 89.44 90 TYR A O 1
ATOM 636 N N . GLY A 1 91 ? -3.810 7.356 7.527 1.00 82.38 91 GLY A N 1
ATOM 637 C CA . GLY A 1 91 ? -4.015 8.723 8.029 1.00 82.38 91 GLY A CA 1
ATOM 638 C C . GLY A 1 91 ? -4.671 8.806 9.415 1.00 82.38 91 GLY A C 1
ATOM 639 O O . GLY A 1 91 ? -4.738 9.880 10.016 1.00 82.38 91 GLY A O 1
ATOM 640 N N . GLY A 1 92 ? -5.130 7.675 9.958 1.00 79.62 92 GLY A N 1
ATOM 641 C CA . GLY A 1 92 ? -5.964 7.645 11.151 1.00 79.62 92 GLY A CA 1
ATOM 642 C C . GLY A 1 92 ? -7.436 7.881 10.815 1.00 79.62 92 GLY A C 1
ATOM 643 O O . GLY A 1 92 ? -7.789 8.433 9.778 1.00 79.62 92 GLY A O 1
ATOM 644 N N . GLY A 1 93 ? -8.325 7.484 11.718 1.00 75.06 93 GLY A N 1
ATOM 645 C CA . GLY A 1 93 ? -9.763 7.576 11.481 1.00 75.06 93 GLY A CA 1
ATOM 646 C C . GLY A 1 93 ? -10.545 7.224 12.732 1.00 75.06 93 GLY A C 1
ATOM 647 O O . GLY A 1 93 ? -10.133 6.338 13.474 1.00 75.06 93 GLY A O 1
ATOM 648 N N . GLY A 1 94 ? -11.632 7.954 13.005 1.00 73.81 94 GLY A N 1
ATOM 649 C CA . GLY A 1 94 ? -12.525 7.733 14.150 1.00 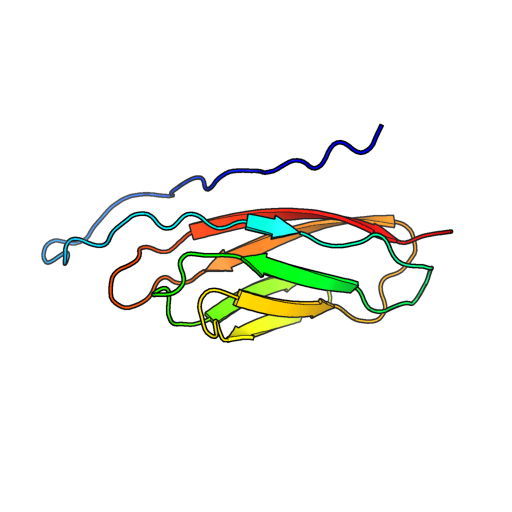73.81 94 GLY A CA 1
ATOM 650 C C . GLY A 1 94 ? -11.786 7.460 15.467 1.00 73.81 94 GLY A C 1
ATOM 651 O O . GLY A 1 94 ? -11.335 8.383 16.149 1.00 73.81 94 GLY A O 1
ATOM 652 N N . LYS A 1 95 ? -11.652 6.169 15.792 1.00 78.81 95 LYS A N 1
ATOM 653 C CA . LYS A 1 95 ? -11.056 5.623 17.018 1.00 78.81 95 LYS A CA 1
ATOM 654 C C . LYS A 1 95 ? -9.539 5.428 16.981 1.00 78.81 95 LYS A C 1
ATOM 656 O O . LYS A 1 95 ? -8.950 5.312 18.051 1.00 78.81 95 LYS A O 1
ATOM 661 N N . TYR A 1 96 ? -8.900 5.381 15.814 1.00 84.94 96 TYR A N 1
ATOM 662 C CA . TYR A 1 96 ? -7.498 4.986 15.662 1.00 84.94 96 TYR A CA 1
ATOM 663 C C . TYR A 1 96 ? -6.596 6.138 15.218 1.00 84.94 96 TYR A C 1
ATOM 665 O O . TYR A 1 96 ? -6.992 7.013 14.441 1.00 84.94 96 TYR A O 1
ATOM 673 N N . LYS A 1 97 ? -5.370 6.147 15.749 1.00 83.50 97 LYS A N 1
ATOM 674 C CA . LYS A 1 97 ? -4.309 7.076 15.336 1.00 83.50 97 LYS A CA 1
ATOM 675 C C . LYS A 1 97 ? -3.775 6.713 13.949 1.00 83.50 97 LYS A C 1
ATOM 677 O O . LYS A 1 97 ? -3.974 5.593 13.487 1.00 83.50 97 LYS A O 1
ATOM 682 N N . ASN A 1 98 ? -3.090 7.662 13.321 1.00 84.25 98 ASN A N 1
ATOM 683 C CA . ASN A 1 98 ? -2.300 7.390 12.128 1.00 84.25 98 ASN A CA 1
ATOM 684 C C . ASN A 1 98 ? -1.206 6.353 12.429 1.00 84.25 98 ASN A C 1
ATOM 686 O O . ASN A 1 98 ? -0.703 6.267 13.553 1.00 84.25 98 ASN A O 1
ATOM 690 N N . CYS A 1 99 ? -0.850 5.555 11.430 1.00 83.88 99 CYS A N 1
ATOM 691 C CA . CYS A 1 99 ? 0.247 4.599 11.526 1.00 83.88 99 CYS A CA 1
ATOM 692 C C . CYS A 1 99 ? 0.889 4.372 10.161 1.00 83.88 99 CYS A C 1
ATOM 694 O O . CYS A 1 99 ? 0.240 4.542 9.134 1.00 83.88 99 CYS A O 1
ATOM 696 N N . THR A 1 100 ? 2.143 3.939 10.168 1.00 87.12 100 THR A N 1
ATOM 697 C CA . THR A 1 100 ? 2.877 3.574 8.956 1.00 87.12 100 THR A CA 1
ATOM 698 C C . THR A 1 100 ? 3.414 2.156 9.111 1.00 87.12 100 THR A C 1
ATOM 700 O O . THR A 1 100 ? 3.884 1.785 10.190 1.00 87.12 100 THR A O 1
ATOM 703 N N . SER A 1 101 ? 3.324 1.355 8.054 1.00 87.44 101 SER A N 1
ATOM 704 C CA . SER A 1 101 ? 3.862 -0.003 7.980 1.00 87.44 101 SER A CA 1
ATOM 705 C C . SER A 1 101 ? 4.680 -0.149 6.704 1.00 87.44 101 SER A C 1
ATOM 707 O O . SER A 1 101 ? 4.249 0.295 5.647 1.00 87.44 101 SER A O 1
ATOM 709 N N . CYS A 1 102 ? 5.853 -0.765 6.800 1.00 86.81 102 CYS A N 1
ATOM 710 C CA . CYS A 1 102 ? 6.698 -1.044 5.645 1.00 86.81 102 CYS A CA 1
ATOM 711 C C . CYS A 1 102 ? 6.321 -2.400 5.038 1.00 86.81 102 CYS A C 1
ATOM 713 O O . CYS A 1 102 ? 6.084 -3.368 5.767 1.00 86.81 102 CYS A O 1
ATOM 715 N N . VAL A 1 103 ? 6.294 -2.466 3.709 1.00 88.56 103 VAL A N 1
ATOM 716 C CA . VAL A 1 103 ? 6.204 -3.707 2.940 1.00 88.56 103 VAL A CA 1
ATOM 717 C C . VAL A 1 103 ? 7.386 -3.800 1.984 1.00 88.56 103 VAL A C 1
ATOM 719 O O . VAL A 1 103 ? 7.745 -2.823 1.332 1.00 88.56 103 VAL A O 1
ATOM 722 N N . THR A 1 104 ? 7.976 -4.988 1.889 1.00 89.12 104 THR A N 1
ATOM 723 C CA . THR A 1 104 ? 9.068 -5.278 0.958 1.00 89.12 104 THR A CA 1
ATOM 724 C C . THR A 1 104 ? 8.705 -6.490 0.120 1.00 89.12 104 THR A C 1
ATOM 726 O O . THR A 1 104 ? 8.220 -7.488 0.657 1.00 89.12 104 THR A O 1
ATOM 729 N N . PHE A 1 105 ? 8.949 -6.407 -1.181 1.00 87.94 105 PHE A N 1
ATOM 730 C CA . PHE A 1 105 ? 8.749 -7.503 -2.122 1.00 87.94 105 PHE A CA 1
ATOM 731 C C . PHE A 1 105 ? 9.738 -7.397 -3.282 1.00 87.94 105 PHE A C 1
ATOM 733 O O . PHE A 1 105 ? 10.376 -6.364 -3.488 1.00 87.94 105 PHE A O 1
ATOM 740 N N . THR A 1 106 ? 9.870 -8.487 -4.028 1.00 90.25 106 THR A N 1
ATOM 741 C CA . THR A 1 106 ? 10.732 -8.581 -5.205 1.00 90.25 106 THR A CA 1
ATOM 742 C C . THR A 1 106 ? 9.883 -8.783 -6.447 1.00 90.25 106 THR A C 1
ATOM 744 O O . THR A 1 106 ? 8.936 -9.570 -6.425 1.00 90.25 106 THR A O 1
ATOM 747 N N . VAL A 1 107 ? 10.238 -8.080 -7.510 1.00 91.12 107 VAL A N 1
ATOM 748 C CA . VAL A 1 107 ? 9.709 -8.272 -8.856 1.00 91.12 107 VAL A CA 1
ATOM 749 C C . VAL A 1 107 ? 10.820 -8.914 -9.675 1.00 91.12 107 VAL A C 1
ATOM 751 O O . VAL A 1 107 ? 11.953 -8.427 -9.646 1.00 91.12 107 VAL A O 1
ATOM 754 N N . GLY A 1 108 ? 10.517 -10.041 -10.307 1.00 88.56 108 GLY A N 1
ATOM 755 C CA . GLY A 1 108 ? 11.471 -10.817 -11.095 1.00 88.56 108 GLY A CA 1
ATOM 756 C C . GLY A 1 108 ? 11.159 -12.310 -11.101 1.00 88.56 108 GLY A C 1
ATOM 757 O O . GLY A 1 108 ? 10.455 -12.806 -10.219 1.00 88.56 108 GLY A O 1
ATOM 758 N N . ASP A 1 109 ? 11.691 -12.990 -12.116 1.00 73.00 109 ASP A N 1
ATOM 759 C CA . ASP A 1 109 ? 11.630 -14.448 -12.322 1.00 73.00 109 ASP A CA 1
ATOM 760 C C . ASP A 1 109 ? 12.649 -15.231 -11.469 1.00 73.00 109 ASP A C 1
ATOM 762 O O . ASP A 1 109 ? 13.794 -14.746 -11.282 1.00 73.00 109 ASP A O 1
#

Foldseek 3Di:
DDPFPFPWWDDDDDDDPPDDQADAKTKGWEWEAEEFQAKIKIKIAIAQPFWDKKWKQDPVGIWMFTQHSRITITIDGGDGFDKDKIKIWDCGDDRHHITITIYIYGYHD

Sequence (109 aa):
MSSTAVMICTNQGQGLPHSVKKYKVAMKATAASVGSGEDVGVNVVMSKDATGNVSITADSGVFSAEIIDGVASITVPGLADGTYSYDVQYGGGGKYKNCTSCVTFTVGD

pLDDT: mean 79.42, std 18.07, range [30.73, 94.31]

Radius of gyration: 14.81 Å; chains: 1; bounding box: 28×39×39 Å